Protein AF-A0A9D2Q9Z8-F1 (afdb_monomer_lite)

Structure (mmCIF, N/CA/C/O backbone):
data_AF-A0A9D2Q9Z8-F1
#
_entry.id   AF-A0A9D2Q9Z8-F1
#
loop_
_atom_site.group_PDB
_atom_site.id
_atom_site.type_symbol
_atom_site.label_atom_id
_atom_site.label_alt_id
_atom_site.label_comp_id
_atom_site.label_asym_id
_atom_site.label_entity_id
_atom_site.label_seq_id
_atom_site.pdbx_PDB_ins_code
_atom_site.Cartn_x
_atom_site.Cartn_y
_atom_site.Cartn_z
_atom_site.occupancy
_atom_site.B_iso_or_equiv
_atom_site.auth_seq_id
_atom_site.auth_comp_id
_atom_site.auth_asym_id
_atom_site.auth_atom_id
_atom_site.pdbx_PDB_model_num
ATOM 1 N N . MET A 1 1 ? -8.331 -6.076 -6.086 1.00 70.44 1 MET A N 1
ATOM 2 C CA . MET A 1 1 ? -8.285 -5.372 -4.782 1.00 70.44 1 MET A CA 1
ATOM 3 C C . MET A 1 1 ? -8.741 -6.361 -3.734 1.00 70.44 1 MET A C 1
ATOM 5 O O . MET A 1 1 ? -9.812 -6.926 -3.910 1.00 70.44 1 MET A O 1
ATOM 9 N N . THR A 1 2 ? -7.930 -6.604 -2.709 1.00 85.12 2 THR A N 1
ATOM 10 C CA . THR A 1 2 ? -8.238 -7.577 -1.649 1.00 85.12 2 THR A CA 1
ATOM 11 C C . THR A 1 2 ? -8.708 -6.817 -0.419 1.00 85.12 2 THR A C 1
ATOM 13 O O . THR A 1 2 ? -8.081 -5.830 -0.034 1.00 85.12 2 THR A O 1
ATOM 16 N N . LYS A 1 3 ? -9.818 -7.243 0.183 1.00 83.94 3 LYS A N 1
ATOM 17 C CA . LYS A 1 3 ? -10.438 -6.566 1.325 1.00 83.94 3 LYS A CA 1
ATOM 18 C C . LYS A 1 3 ? -10.778 -7.590 2.399 1.00 83.94 3 LYS A C 1
ATOM 20 O O . LYS A 1 3 ? -11.357 -8.625 2.087 1.00 83.94 3 LYS A O 1
ATOM 25 N N . CYS A 1 4 ? -10.428 -7.284 3.640 1.00 78.19 4 CYS A N 1
ATOM 26 C CA . CYS A 1 4 ? -10.788 -8.065 4.815 1.00 78.19 4 CYS A CA 1
ATOM 27 C C . CYS A 1 4 ? -11.469 -7.143 5.829 1.00 78.19 4 CYS A C 1
ATOM 29 O O . CYS A 1 4 ? -11.077 -5.984 5.983 1.00 78.19 4 CYS A O 1
ATOM 31 N N . THR A 1 5 ? -12.494 -7.643 6.508 1.00 81.50 5 THR A N 1
ATOM 32 C CA . THR A 1 5 ? -13.229 -6.891 7.524 1.00 81.50 5 THR A CA 1
ATOM 33 C C . THR A 1 5 ? -13.262 -7.699 8.807 1.00 81.50 5 THR A C 1
ATOM 35 O O . THR A 1 5 ? -13.677 -8.853 8.812 1.00 81.50 5 THR A O 1
ATOM 38 N N . GLU A 1 6 ? -12.853 -7.056 9.889 1.00 82.62 6 GLU A N 1
ATOM 39 C CA . GLU A 1 6 ? -12.879 -7.577 11.244 1.00 82.62 6 GLU A CA 1
ATOM 40 C C . GLU A 1 6 ? -13.963 -6.828 12.024 1.00 82.62 6 GLU A C 1
ATOM 42 O O . GLU A 1 6 ? -14.041 -5.595 11.994 1.00 82.62 6 GLU A O 1
ATOM 47 N N . LYS A 1 7 ? -14.846 -7.572 12.689 1.00 78.56 7 LYS A N 1
ATOM 48 C CA . LYS A 1 7 ? -15.895 -7.016 13.545 1.00 78.56 7 LYS A CA 1
ATOM 49 C C . LYS A 1 7 ? -15.689 -7.546 14.954 1.00 78.56 7 LYS A C 1
ATOM 51 O O . LYS A 1 7 ? -15.815 -8.744 15.172 1.00 78.56 7 LYS A O 1
ATOM 56 N N . GLU A 1 8 ? -15.429 -6.650 15.896 1.00 74.81 8 GLU A N 1
ATOM 57 C CA . GLU A 1 8 ? -15.532 -6.955 17.321 1.00 74.81 8 GLU A CA 1
ATOM 58 C C . GLU A 1 8 ? -16.813 -6.297 17.846 1.00 74.81 8 GLU A C 1
ATOM 60 O O . GLU A 1 8 ? -16.939 -5.068 17.780 1.00 74.81 8 GLU A O 1
ATOM 65 N N . GLU A 1 9 ? -17.755 -7.096 18.368 1.00 63.00 9 GLU A N 1
ATOM 66 C CA . GLU A 1 9 ? -19.097 -6.652 18.802 1.00 63.00 9 GLU A CA 1
ATOM 67 C C . GLU A 1 9 ? -19.070 -5.432 19.740 1.00 63.00 9 GLU A C 1
ATOM 69 O O . GLU A 1 9 ? -19.971 -4.602 19.682 1.00 63.00 9 GLU A O 1
ATOM 74 N N . ASN A 1 10 ? -17.996 -5.256 20.520 1.00 68.31 10 ASN A N 1
ATOM 75 C CA . ASN A 1 10 ? -17.855 -4.159 21.483 1.00 68.31 10 ASN A CA 1
ATOM 76 C C . ASN A 1 10 ? -16.865 -3.047 21.082 1.00 68.31 10 ASN A C 1
ATOM 78 O O . ASN A 1 10 ? -16.819 -2.016 21.752 1.00 68.31 10 ASN A O 1
ATOM 82 N N . LYS A 1 11 ? -16.064 -3.206 20.014 1.00 72.19 11 LYS A N 1
ATOM 83 C CA . LYS A 1 11 ? -15.035 -2.209 19.624 1.00 72.19 11 LYS A CA 1
ATOM 84 C C . LYS A 1 11 ? -15.298 -1.521 18.283 1.00 72.19 11 LYS A C 1
ATOM 86 O O . LYS A 1 11 ? -14.718 -0.466 18.019 1.00 72.19 11 LYS A O 1
ATOM 91 N N . GLY A 1 12 ? -16.229 -2.037 17.482 1.00 81.88 12 GLY A N 1
ATOM 92 C CA . GLY A 1 12 ? -16.590 -1.494 16.172 1.00 81.88 12 GLY A CA 1
ATOM 93 C C . GLY A 1 12 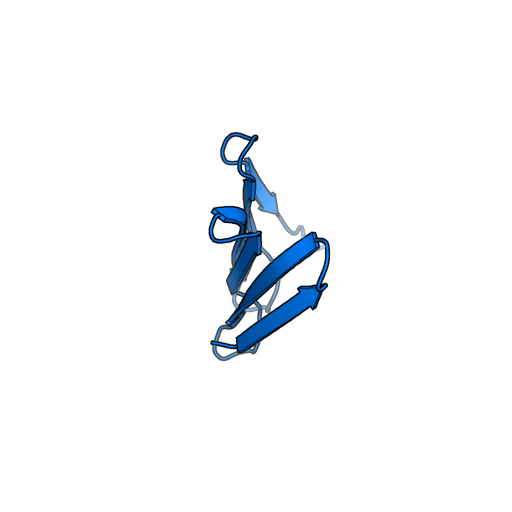? -16.031 -2.321 15.013 1.00 81.88 12 GLY A C 1
ATOM 94 O O . GLY A 1 12 ? -15.476 -3.400 15.195 1.00 81.88 12 GLY A O 1
ATOM 95 N N . THR A 1 13 ? -16.220 -1.821 13.790 1.00 89.38 13 THR A N 1
ATOM 96 C CA . THR A 1 13 ? -15.753 -2.496 12.569 1.00 89.38 13 THR A CA 1
ATOM 97 C C . THR A 1 13 ? -14.407 -1.929 12.133 1.00 89.38 13 THR A C 1
ATOM 99 O O . THR A 1 13 ? -14.275 -0.713 11.955 1.00 89.38 13 THR A O 1
ATOM 102 N N . ILE A 1 14 ? -13.436 -2.814 11.912 1.00 91.31 14 ILE A N 1
ATOM 103 C CA . ILE A 1 14 ? -12.151 -2.501 11.289 1.00 91.31 14 ILE A CA 1
ATOM 104 C C . ILE A 1 14 ? -12.141 -3.114 9.897 1.00 91.31 14 ILE A C 1
ATOM 106 O O . ILE A 1 14 ? -12.530 -4.260 9.692 1.00 91.31 14 ILE A O 1
ATOM 110 N N . THR A 1 15 ? -11.727 -2.347 8.903 1.00 92.44 15 THR A N 1
ATOM 111 C CA . THR A 1 15 ? -11.607 -2.831 7.532 1.00 92.44 15 THR A CA 1
ATOM 112 C C . THR A 1 15 ? -10.205 -2.582 7.023 1.00 92.44 15 THR A C 1
ATOM 114 O O . THR A 1 15 ? -9.709 -1.460 7.083 1.00 92.44 15 THR A O 1
ATOM 117 N N . TYR A 1 16 ? -9.601 -3.627 6.476 1.00 92.50 16 TYR A N 1
ATOM 118 C CA . TYR A 1 16 ? -8.292 -3.595 5.851 1.00 92.50 16 TYR A CA 1
ATOM 119 C C . TYR A 1 16 ? -8.451 -3.768 4.344 1.00 92.50 16 TYR A C 1
ATOM 121 O O . TYR A 1 16 ? -9.085 -4.718 3.873 1.00 92.50 16 TYR A O 1
ATOM 129 N N . SER A 1 17 ? -7.870 -2.854 3.576 1.00 93.94 17 SER A N 1
ATOM 130 C CA . SER A 1 17 ? -7.874 -2.895 2.115 1.00 93.94 17 SER A CA 1
ATOM 131 C C . SER A 1 17 ? -6.454 -2.924 1.575 1.00 93.94 17 SER A C 1
ATOM 133 O O . SER A 1 17 ? -5.595 -2.158 2.010 1.00 93.94 17 SER A O 1
ATOM 135 N N . TYR A 1 18 ? -6.225 -3.778 0.583 1.00 94.56 18 TYR A N 1
ATOM 136 C CA . TYR A 1 18 ? -4.926 -3.990 -0.039 1.00 94.56 18 TYR A CA 1
ATOM 137 C C . TYR A 1 18 ? -5.042 -3.914 -1.563 1.00 94.56 18 TYR A C 1
ATOM 139 O O . TYR A 1 18 ? -5.972 -4.458 -2.179 1.00 94.56 18 TYR A O 1
ATOM 147 N N . LYS A 1 19 ? -4.074 -3.247 -2.190 1.00 95.81 19 LYS A N 1
ATOM 148 C CA . LYS A 1 19 ? -3.883 -3.262 -3.644 1.00 95.81 19 LYS A CA 1
ATOM 149 C C . LYS A 1 19 ? -2.516 -3.830 -3.966 1.00 95.81 19 LYS A C 1
ATOM 151 O O . LYS A 1 19 ? -1.566 -3.590 -3.224 1.00 95.81 19 LYS A O 1
ATOM 156 N N . TYR A 1 20 ? -2.458 -4.552 -5.074 1.00 95.19 20 TYR A N 1
ATOM 157 C CA . TYR A 1 20 ? -1.260 -5.212 -5.556 1.00 95.19 20 TYR A CA 1
ATOM 158 C C . TYR A 1 20 ? -1.034 -4.853 -7.023 1.00 95.19 20 TYR A C 1
ATOM 160 O O . TYR A 1 20 ? -2.002 -4.564 -7.732 1.00 95.19 20 TYR A O 1
ATOM 168 N N . ASP A 1 21 ? 0.225 -4.815 -7.446 1.00 93.81 21 ASP A N 1
ATOM 169 C CA . ASP A 1 21 ? 0.587 -4.796 -8.865 1.00 93.81 21 ASP A CA 1
ATOM 170 C C . ASP A 1 21 ? 0.480 -6.204 -9.488 1.00 93.81 21 ASP A C 1
ATOM 172 O O . ASP A 1 21 ? 0.069 -7.163 -8.830 1.00 93.81 21 ASP A O 1
ATOM 176 N N . SER A 1 22 ? 0.823 -6.329 -10.772 1.00 93.62 22 SER A N 1
ATOM 177 C CA . SER A 1 22 ? 0.798 -7.603 -11.502 1.00 93.62 22 SER A CA 1
ATOM 178 C C . SER A 1 22 ? 1.853 -8.608 -11.033 1.00 93.62 22 SER A C 1
ATOM 180 O O . SER A 1 22 ? 1.673 -9.801 -11.257 1.00 93.62 22 SER A O 1
ATOM 182 N N . ALA A 1 23 ? 2.928 -8.150 -10.384 1.00 94.56 23 ALA A N 1
ATOM 183 C CA . ALA A 1 23 ? 3.958 -9.005 -9.794 1.00 94.56 23 ALA A CA 1
ATOM 184 C C . ALA A 1 23 ? 3.578 -9.492 -8.382 1.00 94.56 23 ALA A C 1
ATOM 186 O O . ALA A 1 23 ? 4.248 -10.355 -7.819 1.00 94.56 23 ALA A O 1
ATOM 187 N N . GLY A 1 24 ? 2.491 -8.966 -7.808 1.00 94.50 24 GLY A N 1
ATOM 188 C CA . GLY A 1 24 ? 2.017 -9.317 -6.473 1.00 94.50 24 GLY A CA 1
ATOM 189 C C . GLY A 1 24 ? 2.613 -8.462 -5.353 1.00 94.50 24 GLY A C 1
ATOM 190 O O . GLY A 1 24 ? 2.415 -8.784 -4.180 1.00 94.50 24 GLY A O 1
ATOM 191 N N . ASN A 1 25 ? 3.289 -7.349 -5.654 1.00 94.81 25 ASN A N 1
ATOM 192 C CA . ASN A 1 25 ? 3.733 -6.417 -4.618 1.00 94.81 25 ASN A CA 1
ATOM 193 C C . ASN A 1 25 ? 2.582 -5.554 -4.142 1.00 94.81 25 ASN A C 1
ATOM 195 O O . ASN A 1 25 ? 1.803 -5.026 -4.936 1.00 94.81 25 ASN A O 1
ATOM 199 N N . ARG A 1 26 ? 2.503 -5.331 -2.831 1.00 96.12 26 ARG A N 1
ATOM 200 C CA . ARG A 1 26 ? 1.486 -4.457 -2.249 1.00 96.12 26 ARG A CA 1
ATOM 201 C C . ARG A 1 26 ? 1.782 -2.999 -2.588 1.00 96.12 26 ARG A C 1
ATOM 203 O O . ARG A 1 26 ? 2.692 -2.424 -2.013 1.00 96.12 26 ARG A O 1
ATOM 210 N N . THR A 1 27 ? 0.960 -2.369 -3.418 1.00 96.12 27 THR A N 1
ATOM 211 C CA . THR A 1 27 ? 1.093 -0.957 -3.821 1.00 96.12 27 THR A CA 1
ATOM 212 C C . THR A 1 27 ? 0.310 0.003 -2.930 1.00 96.12 27 THR A C 1
ATOM 214 O O . THR A 1 27 ? 0.673 1.176 -2.817 1.00 96.12 27 THR A O 1
ATOM 217 N N . ALA A 1 28 ? -0.730 -0.481 -2.241 1.00 95.19 28 ALA A N 1
ATOM 218 C CA . ALA A 1 28 ? -1.470 0.309 -1.262 1.0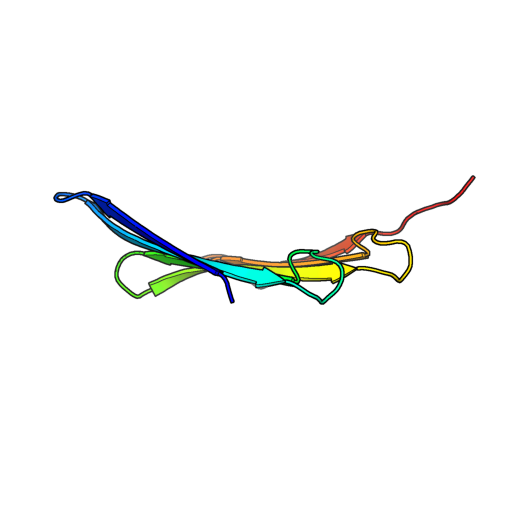0 95.19 28 ALA A CA 1
ATOM 219 C C . ALA A 1 28 ? -1.996 -0.533 -0.097 1.00 95.19 28 ALA A C 1
ATOM 221 O O . ALA A 1 28 ? -2.339 -1.708 -0.258 1.00 95.19 28 ALA A O 1
ATOM 222 N N . TYR A 1 29 ? -2.099 0.111 1.060 1.00 94.50 29 TYR A N 1
ATOM 223 C CA . 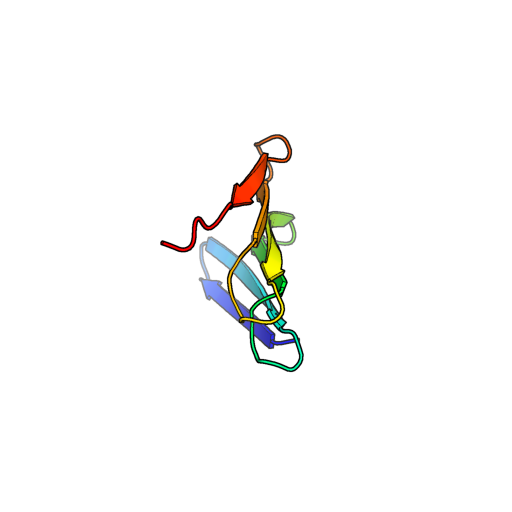TYR A 1 29 ? -2.765 -0.384 2.257 1.00 94.50 29 TYR A CA 1
ATOM 224 C C . TYR A 1 29 ? -3.635 0.721 2.846 1.00 94.50 29 TYR A C 1
ATOM 226 O O . TYR A 1 29 ? -3.219 1.880 2.884 1.00 94.50 29 TYR A O 1
ATOM 234 N N . GLU A 1 30 ? -4.814 0.356 3.326 1.00 94.00 30 GLU A N 1
ATOM 235 C CA . GLU A 1 30 ? -5.699 1.255 4.055 1.00 94.00 30 GLU A CA 1
ATOM 236 C C . GLU A 1 30 ? -6.377 0.506 5.200 1.00 94.00 30 GLU A C 1
ATOM 238 O O . GLU A 1 30 ? -6.928 -0.580 4.997 1.00 94.00 30 GLU A O 1
ATOM 243 N N . LYS A 1 31 ? -6.342 1.106 6.389 1.00 92.56 31 LYS A N 1
ATOM 244 C CA . LYS A 1 31 ? -7.072 0.667 7.572 1.00 92.56 31 LYS A CA 1
ATOM 245 C C . LYS A 1 31 ? -8.140 1.694 7.886 1.00 92.56 31 LYS A C 1
ATOM 247 O O . LYS A 1 31 ? -7.838 2.863 8.118 1.00 92.56 31 LYS A O 1
ATOM 252 N N . VAL A 1 32 ? -9.378 1.228 7.926 1.00 91.12 32 VAL A N 1
ATOM 253 C CA . VAL A 1 32 ? -10.545 2.034 8.261 1.00 91.12 32 VAL A CA 1
ATOM 254 C C . VAL A 1 32 ? -11.113 1.535 9.581 1.00 91.12 32 VAL A C 1
ATOM 256 O O . VAL A 1 32 ? -11.484 0.366 9.684 1.00 91.12 32 VAL A O 1
ATOM 259 N N . PHE A 1 33 ? -11.185 2.402 10.584 1.00 90.50 33 PHE A N 1
ATOM 260 C CA . PHE A 1 33 ? -11.798 2.127 11.879 1.00 90.50 33 PHE A CA 1
ATOM 261 C C . PHE A 1 33 ? -13.089 2.930 11.997 1.00 90.50 33 PHE A C 1
ATOM 263 O O . PHE A 1 33 ? -13.067 4.147 11.862 1.00 90.50 33 PHE A O 1
ATOM 270 N N . LYS A 1 34 ? -14.225 2.256 12.214 1.00 88.69 34 LYS A N 1
ATOM 271 C CA . LYS A 1 34 ? -15.546 2.908 12.352 1.00 88.69 34 LYS A CA 1
ATOM 272 C C . LYS A 1 34 ? -15.904 3.880 11.206 1.00 88.69 34 LYS A C 1
ATOM 274 O O . LYS A 1 34 ? -16.670 4.812 11.404 1.00 88.69 34 LYS A O 1
ATOM 279 N N . GLY A 1 35 ? -15.387 3.633 10.001 1.00 86.25 35 GLY A N 1
ATOM 280 C CA . GLY A 1 35 ? -15.622 4.468 8.815 1.00 86.25 35 GLY A CA 1
ATOM 281 C C . GLY A 1 35 ? -14.546 5.526 8.543 1.00 86.25 35 GLY A C 1
ATOM 282 O O . GLY A 1 35 ? 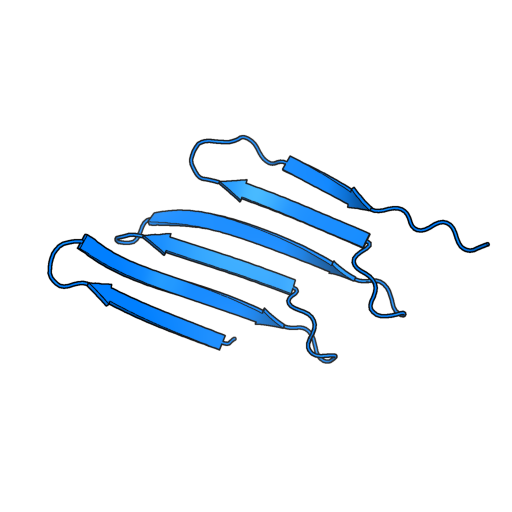-14.528 6.080 7.447 1.00 86.25 35 GLY A O 1
ATOM 283 N N . GLU A 1 36 ? -13.604 5.742 9.463 1.00 88.44 36 GLU A N 1
ATOM 284 C CA . GLU A 1 36 ? -12.518 6.721 9.323 1.00 88.44 36 GLU A CA 1
ATOM 285 C C . GLU A 1 36 ? -11.178 6.053 8.991 1.00 88.44 36 GLU A C 1
ATOM 287 O O . GLU A 1 36 ? -10.867 4.963 9.474 1.00 88.44 36 GLU A O 1
ATOM 292 N N . THR A 1 37 ? -10.380 6.683 8.126 1.00 89.75 37 THR A N 1
ATOM 293 C CA . THR A 1 37 ? -9.117 6.112 7.630 1.00 89.75 37 THR A CA 1
ATOM 294 C C . THR A 1 37 ? -7.958 6.372 8.586 1.00 89.75 37 THR A C 1
ATOM 296 O O . THR A 1 37 ? -7.182 7.293 8.379 1.00 89.75 37 THR A O 1
ATOM 299 N N . VAL A 1 38 ? -7.761 5.485 9.555 1.00 90.69 38 VAL A N 1
ATOM 300 C CA . VAL A 1 38 ? -6.715 5.638 10.581 1.00 90.69 38 VAL A CA 1
ATOM 301 C C . VAL A 1 38 ? -5.289 5.441 10.074 1.00 90.69 38 VAL A C 1
ATOM 303 O O . VAL A 1 38 ? -4.353 6.059 10.589 1.00 90.69 38 VAL A O 1
ATOM 306 N N . GLU A 1 39 ? -5.102 4.610 9.047 1.00 91.38 39 GLU A N 1
ATOM 307 C CA . GLU A 1 39 ? -3.799 4.377 8.423 1.00 91.38 39 GLU A CA 1
ATOM 308 C C . GLU A 1 39 ? -3.948 4.215 6.914 1.00 91.38 39 GLU A C 1
ATOM 310 O O . GLU A 1 39 ? -4.821 3.494 6.427 1.00 91.38 39 GLU A O 1
ATOM 315 N N . LYS A 1 40 ? -3.039 4.829 6.161 1.00 92.38 40 LYS A N 1
ATOM 316 C CA . LYS A 1 40 ? -2.939 4.666 4.716 1.00 92.38 40 LYS A CA 1
ATOM 317 C C . LYS A 1 40 ? -1.485 4.687 4.276 1.00 92.38 40 LYS A C 1
ATOM 319 O O . LYS A 1 40 ? -0.745 5.627 4.570 1.00 92.38 40 LYS A O 1
ATOM 324 N N . TYR A 1 41 ? -1.083 3.656 3.542 1.00 93.00 41 TYR A N 1
ATOM 325 C CA . TYR A 1 41 ? 0.266 3.519 3.003 1.00 93.00 41 TYR A CA 1
ATOM 326 C C . TYR A 1 41 ? 0.237 3.344 1.491 1.00 93.00 41 TYR A C 1
ATOM 328 O O . TYR A 1 41 ? -0.610 2.628 0.954 1.00 93.00 41 TYR A O 1
ATOM 336 N N . PHE A 1 42 ? 1.211 3.952 0.821 1.00 93.31 42 PHE A N 1
ATOM 337 C CA . PHE A 1 42 ? 1.500 3.715 -0.589 1.00 93.31 42 PHE A CA 1
ATOM 338 C C . PHE A 1 42 ? 2.940 3.265 -0.745 1.00 93.31 42 PHE A C 1
ATOM 340 O O . PHE A 1 42 ? 3.834 3.795 -0.083 1.00 93.31 42 PHE A O 1
ATOM 347 N N . TYR A 1 43 ? 3.157 2.313 -1.638 1.00 94.38 43 TYR A N 1
ATOM 348 C CA . TYR A 1 43 ? 4.455 1.696 -1.861 1.00 94.38 43 TYR A CA 1
ATOM 349 C C . TYR A 1 43 ? 4.810 1.775 -3.343 1.00 94.38 43 TYR A C 1
ATOM 351 O O . TYR A 1 43 ? 3.933 1.661 -4.203 1.00 94.38 43 TYR A O 1
ATOM 359 N N . LYS A 1 44 ? 6.095 1.967 -3.638 1.00 93.44 44 LYS A N 1
ATOM 360 C CA . LYS A 1 44 ? 6.648 1.899 -4.992 1.00 93.44 44 LYS A CA 1
ATOM 361 C C . LYS A 1 44 ? 7.821 0.942 -5.013 1.00 93.44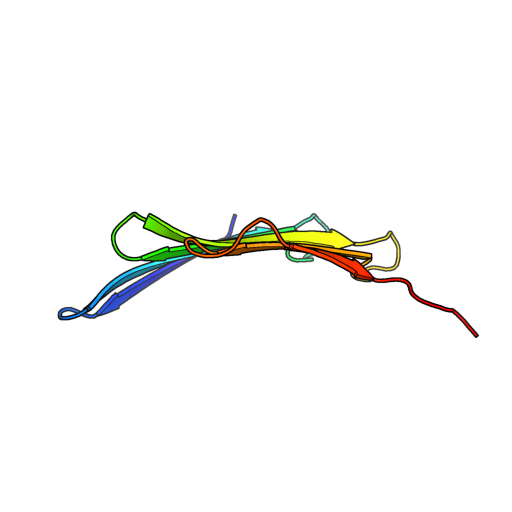 44 LYS A C 1
ATOM 363 O O . LYS A 1 44 ? 8.682 1.015 -4.135 1.00 93.44 44 LYS A O 1
ATOM 368 N N . TYR A 1 45 ? 7.856 0.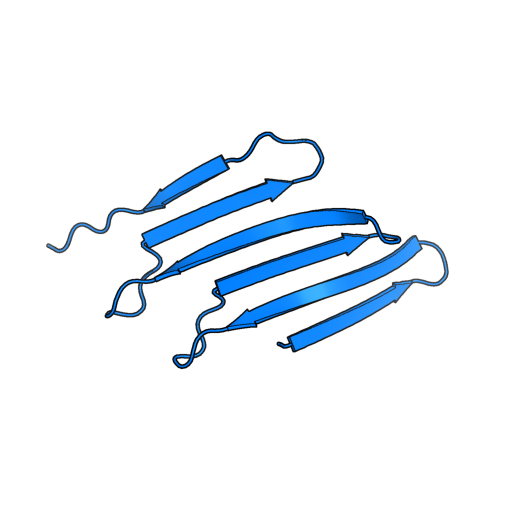112 -6.041 1.00 93.81 45 TYR A N 1
ATOM 369 C CA . TYR A 1 45 ? 8.902 -0.869 -6.271 1.00 93.81 45 TYR A CA 1
ATOM 370 C C . TYR A 1 45 ? 9.631 -0.540 -7.574 1.00 93.81 45 TYR A C 1
ATOM 372 O O . TYR A 1 45 ? 9.059 0.125 -8.440 1.00 93.81 45 TYR A O 1
ATOM 380 N N . ASN A 1 46 ? 10.895 -0.940 -7.680 1.00 92.44 46 ASN A N 1
ATOM 381 C CA . ASN A 1 46 ? 11.619 -0.950 -8.951 1.00 92.44 46 ASN A CA 1
ATOM 382 C C . ASN A 1 46 ? 11.386 -2.271 -9.705 1.00 92.44 46 ASN A C 1
ATOM 384 O O . ASN A 1 46 ? 10.746 -3.186 -9.185 1.00 92.44 46 ASN A O 1
ATOM 388 N N . ASP A 1 47 ? 11.952 -2.376 -10.907 1.00 92.62 47 ASP A N 1
ATOM 389 C CA . ASP A 1 47 ? 11.803 -3.549 -11.782 1.00 92.62 47 ASP A CA 1
ATOM 390 C C . ASP A 1 47 ? 12.413 -4.831 -11.185 1.00 92.62 47 ASP A C 1
ATOM 392 O O . ASP A 1 47 ? 11.978 -5.935 -11.500 1.00 92.62 47 ASP A O 1
ATOM 396 N N . SER A 1 48 ? 13.366 -4.693 -10.256 1.00 93.94 48 SER A N 1
ATOM 397 C CA . SER A 1 48 ? 13.951 -5.798 -9.479 1.00 93.94 48 SER A CA 1
ATOM 398 C C . SER A 1 48 ? 13.110 -6.195 -8.262 1.00 93.94 48 SER A C 1
ATOM 400 O O . SER A 1 48 ? 13.591 -6.914 -7.384 1.00 93.94 48 SER A O 1
ATOM 402 N N . ASN A 1 49 ? 11.868 -5.717 -8.171 1.00 92.75 49 ASN A N 1
ATOM 403 C CA . ASN A 1 49 ? 10.937 -6.031 -7.092 1.00 92.75 49 ASN A CA 1
ATOM 404 C C . ASN A 1 49 ? 11.359 -5.503 -5.705 1.00 92.75 49 ASN A C 1
ATOM 406 O O . ASN A 1 49 ? 10.948 -6.031 -4.669 1.00 92.75 49 ASN A O 1
ATOM 410 N N . GLN A 1 50 ? 12.178 -4.450 -5.658 1.00 93.38 50 GLN A N 1
ATOM 411 C CA . GLN A 1 50 ? 12.663 -3.841 -4.416 1.00 93.38 50 GLN A CA 1
ATOM 412 C C . GLN A 1 50 ? 11.892 -2.566 -4.085 1.00 93.38 50 GLN A C 1
ATOM 414 O O . GLN A 1 50 ? 11.599 -1.758 -4.964 1.00 93.38 50 GLN A O 1
ATOM 419 N N . LEU A 1 51 ? 11.598 -2.349 -2.804 1.00 94.38 51 LEU A N 1
ATOM 420 C CA . LEU A 1 51 ? 10.834 -1.198 -2.327 1.00 94.38 51 LEU A CA 1
ATOM 421 C C . LEU A 1 51 ? 11.673 0.090 -2.355 1.00 94.38 51 LEU A C 1
ATOM 423 O O . LEU A 1 51 ? 12.479 0.326 -1.466 1.00 94.38 51 LEU A O 1
ATOM 427 N N . ILE A 1 52 ? 11.421 0.985 -3.304 1.00 93.94 52 ILE A N 1
ATOM 428 C CA . ILE A 1 52 ? 12.159 2.256 -3.437 1.00 93.94 52 ILE A CA 1
ATOM 429 C C . ILE A 1 52 ? 11.494 3.433 -2.713 1.00 93.94 52 ILE A C 1
ATOM 431 O O . ILE A 1 52 ? 12.129 4.452 -2.430 1.00 93.94 52 ILE A O 1
ATOM 435 N N . SER A 1 53 ? 10.197 3.340 -2.409 1.00 92.69 53 SER A N 1
ATOM 436 C CA . SER A 1 53 ? 9.500 4.399 -1.678 1.00 92.69 53 SER A CA 1
ATOM 437 C C . SER A 1 53 ? 8.298 3.888 -0.902 1.00 92.69 53 SER A C 1
ATOM 439 O O . SER A 1 53 ? 7.535 3.052 -1.385 1.00 92.69 53 SER A O 1
ATOM 441 N N . LYS A 1 54 ? 8.103 4.462 0.284 1.00 92.62 54 LYS A N 1
ATOM 442 C CA . LYS A 1 54 ? 6.911 4.308 1.109 1.00 92.62 54 LYS A CA 1
ATOM 443 C C . LYS A 1 54 ? 6.394 5.689 1.502 1.00 92.62 54 LYS A C 1
ATOM 445 O O . LYS A 1 54 ? 7.147 6.523 1.999 1.00 92.62 54 LYS A O 1
ATOM 450 N N . MET A 1 55 ? 5.108 5.925 1.294 1.00 90.56 55 MET A N 1
ATOM 451 C CA . MET A 1 55 ? 4.415 7.123 1.757 1.00 90.56 55 MET A CA 1
ATOM 452 C C . MET A 1 55 ? 3.424 6.730 2.842 1.00 90.56 55 MET A C 1
ATOM 454 O O . MET A 1 55 ? 2.600 5.840 2.629 1.00 90.56 55 MET A O 1
ATOM 458 N N . GLU A 1 56 ? 3.518 7.389 3.993 1.00 89.69 56 GLU A N 1
ATOM 459 C CA . GLU A 1 56 ? 2.696 7.105 5.162 1.00 89.69 56 GLU A CA 1
ATOM 460 C C . GLU A 1 56 ? 1.778 8.272 5.505 1.00 89.69 56 GLU A C 1
ATOM 462 O O . GLU A 1 56 ? 2.234 9.404 5.670 1.00 89.69 56 GLU A O 1
ATOM 467 N N . LYS A 1 57 ? 0.487 7.970 5.652 1.00 79.81 57 LYS A N 1
ATOM 468 C CA . LYS A 1 57 ? -0.522 8.863 6.210 1.00 79.81 57 LYS A CA 1
ATOM 469 C C . LYS A 1 57 ? -1.188 8.148 7.383 1.00 79.81 57 LYS A C 1
ATOM 471 O O . LYS A 1 57 ? -1.779 7.087 7.207 1.00 79.81 57 LYS A O 1
ATOM 476 N N . ALA A 1 58 ? -1.074 8.722 8.569 1.00 75.56 58 ALA A N 1
ATOM 477 C CA . ALA A 1 58 ? -1.868 8.338 9.731 1.00 75.56 58 ALA A CA 1
ATOM 478 C C . ALA A 1 58 ? -2.690 9.559 10.141 1.00 75.56 58 ALA A C 1
ATOM 480 O O . ALA A 1 58 ? -2.203 10.675 9.969 1.00 75.56 58 ALA A O 1
ATOM 481 N N . ASP A 1 59 ? -3.898 9.363 10.670 1.00 67.69 59 ASP A N 1
ATOM 482 C CA . ASP A 1 59 ? -4.852 10.460 10.923 1.00 67.69 59 ASP A CA 1
ATOM 483 C C . ASP A 1 59 ? -4.269 11.639 11.712 1.00 67.69 59 ASP A C 1
ATOM 485 O O . ASP A 1 59 ? -4.603 12.793 11.463 1.00 67.69 59 ASP A O 1
ATOM 489 N N . TRP A 1 60 ? -3.338 11.363 12.622 1.00 69.50 60 TRP A N 1
ATOM 490 C CA . TRP A 1 60 ? -2.737 12.362 13.502 1.00 69.50 60 TRP A CA 1
ATOM 491 C C . TRP A 1 60 ? -1.332 12.821 13.079 1.00 69.50 60 TRP A C 1
ATOM 493 O O . TRP A 1 60 ? -0.737 13.653 13.764 1.00 69.50 60 TRP A O 1
ATOM 503 N N . ARG A 1 61 ? -0.760 12.288 11.987 1.00 67.81 61 ARG A N 1
ATOM 504 C CA . ARG A 1 61 ? 0.594 12.650 11.523 1.00 67.81 61 ARG A CA 1
ATOM 505 C C . ARG A 1 61 ? 0.570 13.304 10.139 1.00 67.81 61 ARG A C 1
ATOM 507 O O . ARG A 1 61 ? -0.132 12.820 9.252 1.00 67.81 61 ARG A O 1
ATOM 514 N N . PRO A 1 62 ? 1.396 14.342 9.901 1.00 73.12 62 PRO A N 1
ATOM 515 C CA . PRO A 1 62 ? 1.640 14.834 8.551 1.00 73.12 62 PRO A CA 1
ATOM 516 C C . PRO A 1 62 ? 2.243 13.730 7.672 1.00 73.12 62 PRO A C 1
ATOM 518 O O . PRO A 1 62 ? 2.871 12.790 8.167 1.00 73.12 62 PRO A O 1
ATOM 521 N N . TRP A 1 63 ? 2.050 13.857 6.357 1.00 71.06 63 TRP A N 1
ATOM 522 C CA . TRP A 1 63 ? 2.548 12.902 5.369 1.00 71.06 63 TRP A CA 1
ATOM 523 C C . TRP A 1 63 ? 4.047 12.657 5.546 1.00 71.06 63 TRP A C 1
ATOM 525 O O . TRP A 1 63 ? 4.858 13.576 5.420 1.00 71.06 63 TRP A O 1
ATOM 535 N N . LYS A 1 64 ? 4.424 11.402 5.802 1.00 81.38 64 LYS A N 1
ATOM 536 C CA . LYS A 1 64 ? 5.827 10.998 5.889 1.00 81.38 64 LYS A CA 1
ATOM 537 C C . LYS A 1 64 ? 6.230 10.301 4.598 1.00 81.38 64 LYS A C 1
ATOM 539 O O . LYS A 1 64 ? 5.762 9.204 4.294 1.00 81.38 64 LYS A O 1
ATOM 544 N N . HIS A 1 65 ? 7.122 10.940 3.849 1.00 79.69 65 HIS A N 1
ATOM 545 C CA . HIS A 1 65 ? 7.743 10.355 2.668 1.00 79.69 65 HIS A CA 1
ATOM 546 C C . HIS A 1 65 ? 9.045 9.673 3.066 1.00 79.69 65 HIS A C 1
ATOM 548 O O . HIS A 1 65 ? 9.977 10.320 3.537 1.00 79.69 65 HIS A O 1
ATOM 554 N N . VAL A 1 66 ? 9.116 8.366 2.851 1.00 82.75 66 VAL A N 1
ATOM 555 C CA . VAL A 1 66 ? 10.331 7.578 3.033 1.00 82.75 66 VAL A CA 1
ATOM 556 C C . VAL A 1 66 ? 10.813 7.151 1.651 1.00 82.75 66 VAL A C 1
ATOM 558 O O . VAL A 1 66 ? 10.119 6.433 0.926 1.00 82.75 66 VAL A O 1
ATOM 561 N N . LYS A 1 67 ? 11.992 7.635 1.260 1.00 82.50 67 LYS A N 1
ATOM 562 C CA . LYS A 1 67 ? 12.729 7.128 0.098 1.00 82.50 67 LYS A CA 1
ATOM 563 C C . LYS A 1 67 ? 13.764 6.133 0.594 1.00 82.50 67 LYS A C 1
ATOM 565 O O . LYS A 1 67 ? 14.434 6.400 1.587 1.00 82.50 67 LYS A O 1
ATOM 570 N N . ILE A 1 68 ? 13.857 5.002 -0.086 1.00 83.56 68 ILE A N 1
ATOM 571 C CA . ILE A 1 68 ? 14.808 3.944 0.231 1.00 83.56 68 ILE A CA 1
ATOM 572 C C . ILE A 1 68 ? 15.768 3.863 -0.947 1.00 83.56 68 ILE A C 1
ATOM 574 O O . ILE A 1 68 ? 15.346 3.705 -2.092 1.00 83.56 68 ILE A O 1
ATOM 578 N N . THR A 1 69 ? 17.053 4.027 -0.660 1.00 75.75 69 THR A N 1
ATOM 579 C CA . THR A 1 69 ? 18.137 3.898 -1.631 1.00 75.75 69 THR A CA 1
ATOM 580 C C . THR A 1 69 ? 18.866 2.591 -1.373 1.00 75.75 69 THR A C 1
ATOM 582 O O . THR A 1 69 ? 19.245 2.305 -0.239 1.00 75.75 69 THR A O 1
ATOM 585 N N . TYR A 1 70 ? 19.048 1.804 -2.427 1.00 72.50 70 TYR A N 1
ATOM 586 C CA . TYR A 1 70 ? 19.821 0.571 -2.384 1.00 72.50 70 TYR A CA 1
ATOM 587 C C . TYR A 1 70 ? 21.196 0.841 -2.986 1.00 72.50 70 TYR A C 1
ATOM 589 O O . TYR A 1 70 ? 21.286 1.286 -4.129 1.00 72.50 70 TYR A O 1
ATOM 597 N N . GLU A 1 71 ? 22.253 0.580 -2.223 1.00 68.38 71 GLU A N 1
ATOM 598 C CA . GLU A 1 71 ? 23.617 0.525 -2.745 1.00 68.38 71 GLU A CA 1
ATOM 599 C C . GLU A 1 71 ? 23.924 -0.928 -3.103 1.00 68.38 71 GLU A C 1
ATOM 601 O O . GLU A 1 71 ? 23.884 -1.813 -2.246 1.00 68.38 71 GLU A O 1
ATOM 606 N N . TYR A 1 72 ? 24.191 -1.177 -4.382 1.00 55.22 72 TYR A N 1
ATOM 607 C CA . TYR A 1 72 ? 24.707 -2.459 -4.842 1.00 55.22 72 TYR A CA 1
ATOM 608 C C . TYR A 1 72 ? 26.231 -2.416 -4.717 1.00 55.22 72 TYR A C 1
ATOM 610 O O . TYR A 1 72 ? 26.854 -1.488 -5.233 1.00 55.22 72 TYR A O 1
ATOM 618 N N . ARG A 1 73 ? 26.804 -3.370 -3.979 1.00 56.41 73 ARG A N 1
ATOM 619 C CA . ARG A 1 73 ? 28.256 -3.579 -3.897 1.00 56.41 73 ARG A CA 1
ATOM 620 C C . ARG A 1 73 ? 28.736 -4.477 -5.024 1.00 56.41 73 ARG A C 1
ATOM 622 O O . ARG A 1 73 ? 27.953 -5.377 -5.404 1.00 56.41 73 ARG A O 1
#

Radius of gyration: 14.84 Å; chains: 1; bounding box: 47×24×33 Å

Organism: NCBI:txid2838668

Foldseek 3Di:
DDKDWDQDPPQAIKIWDFDADPVGDTQKIFIAGNNHTQWIKGFDADPVRHTQWIWIDGPPDDIDIDGDDDDDD

Sequence (73 aa):
MTKCTEKEENKGTITYSYKYDSAGNRTAYEKVFKGETVEKYFYKYNDSNQLISKMEKADWRPWKHVKITYEYR

Secondary structure (DSSP, 8-state):
-EEEEEEETTTEEEEEEEEE-TT--EEEEEEEETTEEEEEEEEEE-TTS-EEEEEEEETTEEEEEEE--PPP-

pLDDT: mean 85.54, std 10.3, range [55.22, 96.12]